Protein AF-A0A9E3DKT0-F1 (afdb_monomer_lite)

Secondary structure (DSSP, 8-state):
-----------------S--EETTEE-HHHHHHHHHS-HHHHHHHHHHHHHHHHHHHHHHHHHHHHTTSS-STTTT-TTHHHHHHHHHHHHHHHHHHTTS-SHHHHHHHHHHHHHHHHHHHHT-

pLDDT: mean 74.25, std 15.57, range [43.06, 95.44]

Radius of gyration: 20.97 Å; chains: 1; bounding box: 65×26×63 Å

Sequence (124 aa):
MQALPVGASSRASSIDFNTRVINGRPDFEFAAALQKVAPQVQARAKSTATDFEAMFLNSMFSEMTAGLQGEGPFGNTPGTGVWRSMLTEQYSKSFAQAGGVGIASEVYRSIIMKQAKTQAIATS

Foldseek 3Di:
DDDDDDDDDPDQDAQDLDFDQDVNRTPVVLVVLVVLDDVVQLVVLLVVLVVVLVVVVVVVVVVVVVCVPADDPVGPDPPSVVVVVVVVVVVVVVQSVVNHPNSSSVSSSVSSSVVSVVSVVVVD

Structure (mmCIF, N/CA/C/O backbone):
data_AF-A0A9E3DKT0-F1
#
_entry.id   AF-A0A9E3DKT0-F1
#
loop_
_atom_site.group_PDB
_atom_site.id
_atom_site.type_symbol
_atom_site.label_atom_id
_atom_site.label_alt_id
_atom_site.label_comp_id
_atom_site.label_asym_id
_atom_site.label_entity_id
_atom_site.label_seq_id
_atom_site.pdbx_PDB_ins_code
_atom_site.Cartn_x
_atom_site.Cartn_y
_atom_site.Cartn_z
_atom_site.occupancy
_atom_site.B_iso_or_equiv
_atom_site.auth_seq_id
_atom_site.auth_comp_id
_atom_site.auth_asym_id
_atom_site.auth_atom_id
_atom_site.pdbx_PDB_model_num
ATOM 1 N N . MET A 1 1 ? -43.975 -4.421 -25.699 1.00 48.78 1 MET A N 1
ATOM 2 C CA . MET A 1 1 ? -42.517 -4.391 -25.943 1.00 48.78 1 MET A CA 1
ATOM 3 C C . MET A 1 1 ? -41.898 -3.565 -24.831 1.00 48.78 1 MET A C 1
ATOM 5 O O . MET A 1 1 ? -42.155 -2.373 -24.772 1.00 48.78 1 MET A O 1
ATOM 9 N N . GLN A 1 2 ? -41.225 -4.208 -23.879 1.00 43.06 2 GLN A N 1
ATOM 10 C CA . GLN A 1 2 ? -40.670 -3.557 -22.690 1.00 43.06 2 GLN A CA 1
ATOM 11 C C . GLN A 1 2 ? -39.151 -3.486 -22.883 1.00 43.06 2 GLN A C 1
ATOM 13 O O . GLN A 1 2 ? -38.510 -4.521 -23.043 1.00 43.06 2 GLN A O 1
ATOM 18 N N . ALA A 1 3 ? -38.605 -2.274 -22.989 1.00 47.25 3 ALA A N 1
ATOM 19 C CA . ALA A 1 3 ? -37.175 -2.048 -23.177 1.00 47.25 3 ALA A CA 1
ATOM 20 C C . ALA A 1 3 ? -36.459 -2.081 -21.818 1.00 47.25 3 ALA A C 1
ATOM 22 O O . ALA A 1 3 ? 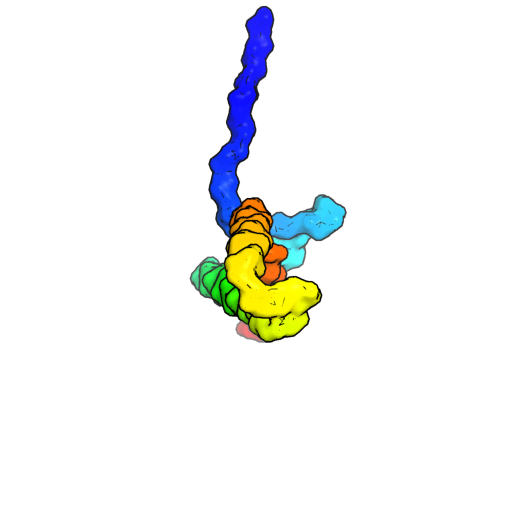-36.871 -1.402 -20.879 1.00 47.25 3 ALA A O 1
ATOM 23 N N . LEU A 1 4 ? -35.397 -2.883 -21.720 1.00 45.72 4 LEU A N 1
ATOM 24 C CA . LEU A 1 4 ? -34.482 -2.922 -20.578 1.00 45.72 4 LEU A CA 1
ATOM 25 C C . LEU A 1 4 ? -33.575 -1.676 -20.595 1.00 45.72 4 LEU A C 1
ATOM 27 O O . LEU A 1 4 ? -33.077 -1.323 -21.667 1.00 45.72 4 LEU A O 1
ATOM 31 N N . PRO A 1 5 ? -33.288 -1.032 -19.450 1.00 52.06 5 PRO A N 1
ATOM 32 C CA . PRO A 1 5 ? -32.250 -0.011 -19.385 1.00 52.06 5 PRO A CA 1
ATOM 33 C C . PRO A 1 5 ? -30.861 -0.666 -19.447 1.00 52.06 5 PRO A C 1
ATOM 35 O O . PRO A 1 5 ? -30.453 -1.400 -18.548 1.00 52.06 5 PRO A O 1
ATOM 38 N N . VAL A 1 6 ? -30.132 -0.389 -20.529 1.00 59.59 6 VAL A N 1
ATOM 39 C CA . VAL A 1 6 ? -28.705 -0.696 -20.683 1.00 59.59 6 VAL A CA 1
ATOM 40 C C . VAL A 1 6 ? -27.904 0.473 -20.117 1.00 59.59 6 VAL A C 1
ATOM 42 O O . VAL A 1 6 ? -28.098 1.609 -20.544 1.00 59.59 6 VAL A O 1
ATOM 45 N N . GLY A 1 7 ? -26.990 0.202 -19.185 1.00 46.22 7 GLY A N 1
ATOM 46 C CA . GLY A 1 7 ? -26.016 1.202 -18.741 1.00 46.22 7 GLY A CA 1
ATOM 47 C C . GLY A 1 7 ? -25.474 0.967 -17.338 1.00 46.22 7 GLY A C 1
ATOM 48 O O . GLY A 1 7 ? -25.613 1.823 -16.471 1.00 46.22 7 GLY A O 1
ATOM 49 N N . ALA A 1 8 ? -24.876 -0.201 -17.097 1.00 49.59 8 ALA A N 1
ATOM 50 C CA . ALA A 1 8 ? -24.118 -0.449 -15.881 1.00 49.59 8 ALA A CA 1
ATOM 51 C C . ALA A 1 8 ? -22.775 0.307 -15.910 1.00 49.59 8 ALA A C 1
ATOM 53 O O . ALA A 1 8 ? -21.991 0.158 -16.840 1.00 49.59 8 ALA A O 1
ATOM 54 N N . SER A 1 9 ? -22.534 1.054 -14.832 1.00 51.31 9 SER A N 1
ATOM 55 C CA . SER A 1 9 ? -21.244 1.298 -14.175 1.00 51.31 9 SER A CA 1
ATOM 56 C C . SER A 1 9 ? -20.050 1.768 -15.013 1.00 51.31 9 SER A C 1
ATOM 58 O O . SER A 1 9 ? -19.223 0.973 -15.446 1.00 51.31 9 SER A O 1
ATOM 60 N N . SER A 1 10 ? -19.818 3.080 -15.005 1.00 49.75 10 SER A N 1
ATOM 61 C CA . SER A 1 10 ? -18.463 3.641 -15.019 1.00 49.75 10 SER A CA 1
ATOM 62 C C . SER A 1 10 ? -18.123 4.156 -13.615 1.00 49.75 10 SER A C 1
ATOM 64 O O . SER A 1 10 ? -18.290 5.338 -13.313 1.00 49.75 10 SER A O 1
ATOM 66 N N . ARG A 1 11 ? -17.692 3.262 -12.715 1.00 51.44 11 ARG A N 1
ATOM 67 C CA . ARG A 1 11 ? -17.029 3.680 -11.471 1.00 51.44 11 ARG A CA 1
ATOM 68 C C . ARG A 1 11 ? -15.546 3.840 -11.781 1.00 51.44 11 ARG A C 1
ATOM 70 O O . ARG A 1 11 ? -14.882 2.853 -12.071 1.00 51.44 11 ARG A O 1
ATOM 77 N N . ALA A 1 12 ? -15.046 5.071 -11.732 1.00 44.69 12 ALA A N 1
ATOM 78 C CA . ALA A 1 12 ? -13.614 5.317 -11.638 1.00 44.69 12 ALA A CA 1
ATOM 79 C C . ALA A 1 12 ? -13.063 4.519 -10.439 1.00 44.69 12 ALA A C 1
ATOM 81 O O . ALA A 1 12 ? -13.584 4.623 -9.326 1.00 44.69 12 ALA A O 1
ATOM 82 N N . SER A 1 13 ? -12.083 3.660 -10.698 1.00 58.25 13 SER A N 1
ATOM 83 C CA . SER A 1 13 ? -11.531 2.661 -9.782 1.00 58.25 13 SER A CA 1
ATOM 84 C C . SER A 1 13 ? -10.626 3.310 -8.730 1.00 58.25 13 SER A C 1
ATOM 86 O O . SER A 1 13 ? -9.417 3.431 -8.895 1.00 58.25 13 SER A O 1
ATOM 88 N N . SER A 1 14 ? -11.235 3.741 -7.626 1.00 62.81 14 SER A N 1
ATOM 89 C CA . SER A 1 14 ? -10.550 4.016 -6.360 1.00 62.81 14 SER A CA 1
ATOM 90 C C . SER A 1 14 ? -10.083 2.702 -5.725 1.00 62.81 14 SER A C 1
ATOM 92 O O . SER A 1 14 ? -10.875 1.760 -5.708 1.00 62.81 14 SER A O 1
ATOM 94 N N . ILE A 1 15 ? -8.865 2.651 -5.165 1.00 65.31 15 ILE A N 1
ATOM 95 C CA . ILE A 1 15 ? -8.375 1.504 -4.375 1.00 65.31 15 ILE A CA 1
ATOM 96 C C . ILE A 1 15 ? -9.473 1.058 -3.401 1.00 65.31 15 ILE A C 1
ATOM 98 O O . ILE A 1 15 ? -9.907 1.836 -2.542 1.00 65.31 15 ILE A O 1
ATOM 102 N N . ASP A 1 16 ? -9.941 -0.182 -3.551 1.00 72.25 16 ASP A N 1
ATOM 103 C CA . ASP A 1 16 ? -10.992 -0.719 -2.696 1.00 72.25 16 ASP A CA 1
ATOM 104 C C . ASP A 1 16 ? -10.380 -1.272 -1.406 1.00 72.25 16 ASP A C 1
ATOM 106 O O . ASP A 1 16 ? -9.752 -2.330 -1.369 1.00 72.25 16 ASP A O 1
ATOM 110 N N . PHE A 1 17 ? -10.544 -0.504 -0.332 1.00 74.94 17 PHE A N 1
ATOM 111 C CA . PHE A 1 17 ? -10.124 -0.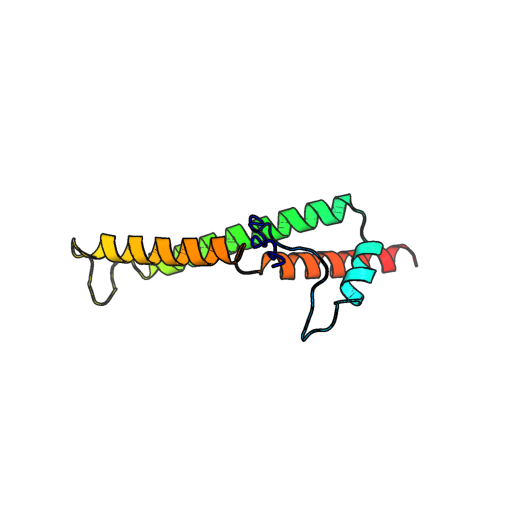891 1.011 1.00 74.94 17 PHE A CA 1
ATOM 112 C C . PHE A 1 17 ? -11.222 -1.625 1.798 1.00 74.94 17 PHE A C 1
ATOM 114 O O . PHE A 1 17 ? -10.997 -1.958 2.966 1.00 74.94 17 PHE A O 1
ATOM 121 N N . ASN A 1 18 ? -12.416 -1.822 1.230 1.00 68.50 18 ASN A N 1
ATOM 122 C CA . ASN A 1 18 ? -13.522 -2.470 1.930 1.00 68.50 18 ASN A CA 1
ATOM 123 C C . ASN A 1 18 ? -13.438 -4.000 1.893 1.00 68.50 18 ASN A C 1
ATOM 125 O O . ASN A 1 18 ? -12.637 -4.598 1.180 1.00 68.50 18 ASN A O 1
ATOM 129 N N . THR A 1 19 ? -14.257 -4.604 2.761 1.00 60.50 19 THR A N 1
ATOM 130 C CA . THR A 1 19 ? -14.405 -6.040 3.046 1.00 60.50 19 THR A CA 1
ATOM 131 C C . THR A 1 19 ? -13.940 -6.947 1.917 1.00 60.50 19 THR A C 1
ATOM 133 O O . THR A 1 19 ? -14.635 -7.137 0.918 1.00 60.50 19 THR A O 1
ATOM 136 N N . ARG A 1 20 ? -12.766 -7.546 2.121 1.00 68.19 20 ARG A N 1
ATOM 137 C CA . ARG A 1 20 ? -12.214 -8.505 1.178 1.00 68.19 20 ARG A CA 1
ATOM 138 C C . ARG A 1 20 ? -13.026 -9.786 1.172 1.00 68.19 20 ARG A C 1
ATOM 140 O O . ARG A 1 20 ? -13.501 -10.245 2.209 1.00 68.19 20 ARG A O 1
ATOM 147 N N . VAL A 1 21 ? -13.156 -10.354 -0.018 1.00 66.62 21 VAL A N 1
ATOM 148 C CA . VAL A 1 21 ? -13.766 -11.658 -0.240 1.00 66.62 21 VAL A CA 1
ATOM 149 C C . VAL A 1 21 ? -12.639 -12.624 -0.597 1.00 66.62 21 VAL A C 1
ATOM 151 O O . VAL A 1 21 ? -12.140 -12.610 -1.718 1.00 66.62 21 VAL A O 1
ATOM 154 N N . ILE A 1 22 ? -12.203 -13.441 0.362 1.00 64.69 22 ILE A N 1
ATOM 155 C CA . ILE A 1 22 ? -11.178 -14.471 0.143 1.00 64.69 22 ILE A CA 1
ATOM 156 C C . ILE A 1 22 ? -11.907 -15.758 -0.241 1.00 64.69 22 ILE A C 1
ATOM 158 O O . ILE A 1 22 ? -12.705 -16.270 0.541 1.00 64.69 22 ILE A O 1
ATOM 162 N N . ASN A 1 23 ? -11.668 -16.291 -1.443 1.00 69.62 23 ASN A N 1
ATOM 163 C CA . ASN A 1 23 ? -12.324 -17.516 -1.932 1.00 69.62 23 ASN A CA 1
ATOM 164 C C . ASN A 1 23 ? -13.866 -17.472 -1.834 1.00 69.62 23 ASN A C 1
ATOM 166 O O . ASN A 1 23 ? -14.502 -18.446 -1.435 1.00 69.62 23 ASN A O 1
ATOM 170 N N . GLY A 1 24 ? -14.477 -16.318 -2.123 1.00 70.44 24 GLY A N 1
ATOM 171 C CA . GLY A 1 24 ? -15.931 -16.133 -2.003 1.00 70.44 24 GLY A CA 1
ATOM 172 C C . GLY A 1 24 ? -16.438 -15.892 -0.572 1.00 70.44 24 GLY A C 1
ATOM 173 O O . GLY A 1 24 ? -17.631 -15.662 -0.389 1.00 70.44 24 GLY A O 1
ATOM 174 N N . ARG A 1 25 ? -15.563 -15.906 0.445 1.00 71.94 25 ARG A N 1
ATOM 175 C CA . ARG A 1 25 ? -15.922 -15.680 1.853 1.00 71.94 25 ARG A CA 1
ATOM 176 C C . ARG A 1 25 ? -15.543 -14.268 2.309 1.00 71.94 25 ARG A C 1
ATOM 178 O O . ARG A 1 25 ? -14.386 -13.884 2.137 1.00 71.94 25 ARG A O 1
ATOM 185 N N . PRO A 1 26 ? -16.471 -13.506 2.916 1.00 80.38 26 PRO A N 1
ATOM 186 C CA . PRO A 1 26 ? -16.146 -12.223 3.528 1.00 80.38 26 PRO A CA 1
ATOM 187 C C . PRO A 1 26 ? -15.104 -12.370 4.641 1.00 80.38 26 PRO A C 1
ATOM 189 O O . PRO A 1 26 ? -15.155 -13.304 5.443 1.00 80.38 26 PRO A O 1
ATOM 192 N N . ASP A 1 27 ? -14.178 -11.423 4.714 1.00 86.06 27 ASP A N 1
ATOM 193 C CA . ASP A 1 27 ? -13.148 -11.372 5.746 1.00 86.06 27 ASP A CA 1
ATOM 194 C C . ASP A 1 27 ? -13.694 -10.782 7.061 1.00 86.06 27 ASP A C 1
ATOM 196 O O . ASP A 1 27 ? -13.565 -9.588 7.355 1.00 86.06 27 ASP A O 1
ATOM 200 N N . PHE A 1 28 ? -14.355 -11.629 7.854 1.00 86.50 28 PHE A N 1
ATOM 201 C CA . PHE A 1 28 ? -14.988 -11.231 9.117 1.00 86.50 28 PHE A CA 1
ATOM 202 C C . PHE A 1 28 ? -13.985 -10.788 10.187 1.00 86.50 28 PHE A C 1
ATOM 204 O O . PHE A 1 28 ? -14.292 -9.908 10.992 1.00 86.50 28 PHE A O 1
ATOM 211 N N . GLU A 1 29 ? -12.777 -11.357 10.192 1.00 88.19 29 GLU A N 1
ATOM 212 C CA . GLU A 1 29 ? -11.729 -10.957 11.134 1.00 88.19 29 GLU A CA 1
ATOM 213 C C . GLU A 1 29 ? -11.276 -9.525 10.875 1.00 88.19 29 GLU A C 1
ATOM 215 O O . GLU A 1 29 ? -11.107 -8.738 11.809 1.00 88.19 29 GLU A O 1
ATOM 220 N N . PHE A 1 30 ? -11.115 -9.166 9.601 1.00 89.50 30 PHE A N 1
ATOM 221 C CA . PHE A 1 30 ? -10.804 -7.799 9.225 1.00 89.50 30 PHE A CA 1
ATOM 222 C C . PHE A 1 30 ? -11.922 -6.830 9.614 1.00 89.50 30 PHE A C 1
ATOM 224 O O . PHE A 1 30 ? -11.646 -5.777 10.191 1.00 89.50 30 PHE A O 1
ATOM 231 N N . ALA A 1 31 ? -13.181 -7.201 9.363 1.00 88.38 31 ALA A N 1
ATOM 232 C CA . ALA A 1 31 ? -14.334 -6.391 9.749 1.00 88.38 31 ALA A CA 1
ATOM 233 C C . ALA A 1 31 ? -14.379 -6.142 11.269 1.00 88.38 31 ALA A C 1
ATOM 235 O O . ALA A 1 31 ? -14.579 -5.008 11.707 1.00 88.38 31 ALA A O 1
ATOM 236 N N . ALA A 1 32 ? -14.114 -7.171 12.078 1.00 90.19 32 ALA A N 1
ATOM 237 C CA . ALA A 1 32 ? -14.027 -7.040 13.531 1.00 90.19 32 ALA A CA 1
ATOM 238 C C . ALA A 1 32 ? -12.834 -6.174 13.975 1.00 90.19 32 ALA A C 1
ATOM 240 O O . ALA A 1 32 ? -12.943 -5.399 14.926 1.00 90.19 32 ALA A O 1
ATOM 241 N N . ALA A 1 33 ? -11.692 -6.270 13.291 1.00 91.00 33 ALA A N 1
ATOM 242 C CA . ALA A 1 33 ? -10.525 -5.441 13.579 1.00 91.00 33 ALA A CA 1
ATOM 243 C C . ALA A 1 33 ? -10.777 -3.956 13.273 1.00 91.00 33 ALA A C 1
ATOM 245 O O . ALA A 1 33 ? -10.387 -3.103 14.069 1.00 91.00 33 ALA A O 1
ATOM 246 N N . LEU A 1 34 ? -11.480 -3.636 12.182 1.00 90.69 34 LEU A N 1
ATOM 247 C CA . LEU A 1 34 ? -11.854 -2.259 11.840 1.00 90.69 34 LEU A CA 1
ATOM 248 C C . LEU A 1 34 ? -12.716 -1.605 12.926 1.00 90.69 34 LEU A C 1
ATOM 250 O O . LEU A 1 34 ? -12.518 -0.432 13.225 1.00 90.69 34 LEU A O 1
ATOM 254 N N . GLN A 1 35 ? -13.613 -2.355 13.572 1.00 91.31 35 GLN A N 1
ATOM 255 C CA . GLN A 1 35 ? -14.411 -1.835 14.692 1.00 91.31 35 GLN A CA 1
ATOM 256 C C . GLN A 1 35 ? -13.555 -1.446 15.905 1.00 91.31 35 GLN A C 1
ATOM 258 O O . GLN A 1 35 ? -13.923 -0.549 16.658 1.00 91.31 35 GLN A O 1
ATOM 263 N N . LYS A 1 36 ? -12.402 -2.098 16.089 1.00 91.50 36 LYS A N 1
ATOM 264 C CA . LYS A 1 36 ? -11.469 -1.830 17.193 1.00 91.50 36 LYS A CA 1
ATOM 265 C C . LYS A 1 36 ? -10.473 -0.717 16.881 1.00 91.50 36 LYS A C 1
ATOM 267 O O . LYS A 1 36 ? -9.721 -0.323 17.761 1.00 91.50 36 LYS A O 1
ATOM 272 N N . VAL A 1 37 ? -10.395 -0.229 15.644 1.00 91.44 37 VAL A N 1
ATOM 273 C CA . VAL A 1 37 ? -9.421 0.794 15.238 1.00 91.44 37 VAL A CA 1
ATOM 274 C C . VAL A 1 37 ? -10.130 2.116 14.996 1.00 91.44 37 VAL A C 1
ATOM 276 O O . VAL A 1 37 ? -11.060 2.189 14.201 1.00 91.44 37 VAL A O 1
ATOM 279 N N . ALA A 1 38 ? -9.673 3.187 15.648 1.00 92.88 38 ALA A N 1
ATOM 280 C CA . ALA A 1 38 ? -10.292 4.500 15.500 1.00 92.88 38 ALA A CA 1
ATOM 281 C C . ALA A 1 38 ? -10.245 5.001 14.034 1.00 92.88 38 ALA A C 1
ATOM 283 O O . ALA A 1 38 ? -9.216 4.829 13.368 1.00 92.88 38 ALA A O 1
ATOM 284 N N . PRO A 1 39 ? -11.290 5.692 13.532 1.00 91.88 39 PRO A N 1
ATOM 285 C CA . PRO A 1 39 ? -11.388 6.112 12.126 1.00 91.88 39 PRO A CA 1
ATOM 286 C C . PRO A 1 39 ? -10.195 6.937 11.626 1.00 91.88 39 PRO A C 1
ATOM 288 O O . PRO A 1 39 ? -9.728 6.754 10.505 1.00 91.88 39 PRO A O 1
ATOM 291 N N . GLN A 1 40 ? -9.646 7.803 12.481 1.00 93.25 40 GLN A N 1
ATOM 292 C CA . GLN A 1 40 ? -8.450 8.596 12.177 1.00 93.25 40 GLN A CA 1
ATOM 293 C C . GLN A 1 40 ? -7.218 7.729 11.881 1.00 93.25 40 GLN A C 1
ATOM 295 O O . GLN A 1 40 ? -6.415 8.048 11.005 1.00 93.25 40 GLN A O 1
ATOM 300 N N . VAL A 1 41 ? -7.074 6.610 12.591 1.00 92.88 41 VAL A N 1
ATOM 301 C CA . VAL A 1 41 ? -5.952 5.690 12.412 1.00 92.88 41 VAL A CA 1
ATOM 302 C C . VAL A 1 41 ? -6.176 4.834 11.169 1.00 92.88 41 VAL A C 1
ATOM 304 O O . VAL A 1 41 ? -5.236 4.605 10.411 1.00 92.88 41 VAL A O 1
ATOM 307 N N . GLN A 1 42 ? -7.429 4.461 10.887 1.00 93.44 42 GLN A N 1
ATOM 308 C CA . GLN A 1 42 ? -7.792 3.823 9.622 1.00 93.44 42 GLN A CA 1
ATOM 309 C C . GLN A 1 42 ? -7.456 4.717 8.419 1.00 93.44 42 GLN A C 1
ATOM 311 O O . GLN A 1 42 ? -6.868 4.236 7.456 1.00 93.44 42 GLN A O 1
ATOM 316 N N . ALA A 1 43 ? -7.783 6.012 8.468 1.00 93.69 43 ALA A N 1
ATOM 317 C CA . ALA A 1 43 ? -7.472 6.953 7.390 1.00 93.69 43 ALA A CA 1
ATOM 318 C C . ALA A 1 43 ? -5.958 7.086 7.159 1.00 93.69 43 ALA A C 1
ATOM 320 O O . ALA A 1 43 ? -5.499 7.013 6.019 1.00 93.69 43 ALA A O 1
ATOM 321 N N . ARG A 1 44 ? -5.170 7.192 8.239 1.00 94.38 44 ARG A N 1
ATOM 322 C CA . ARG A 1 44 ? -3.700 7.187 8.152 1.00 94.38 44 ARG A CA 1
ATOM 323 C C . ARG A 1 44 ? -3.173 5.888 7.551 1.00 94.38 44 ARG A C 1
ATOM 325 O O . ARG A 1 44 ? -2.344 5.937 6.653 1.00 94.38 44 ARG A O 1
ATOM 332 N N . ALA A 1 45 ? -3.690 4.741 7.989 1.00 93.62 45 ALA A N 1
ATOM 333 C CA . ALA A 1 45 ? -3.292 3.440 7.465 1.00 93.62 45 ALA A CA 1
ATOM 334 C C . ALA A 1 45 ? -3.602 3.289 5.966 1.00 93.62 45 ALA A C 1
ATOM 336 O O . ALA A 1 45 ? -2.796 2.696 5.253 1.00 93.62 45 ALA A O 1
ATOM 337 N N . LYS A 1 46 ? -4.720 3.850 5.474 1.00 92.69 46 LYS A N 1
ATOM 338 C CA . LYS A 1 46 ? -5.019 3.900 4.032 1.00 92.69 46 LYS A CA 1
ATOM 339 C C . LYS A 1 46 ? -3.963 4.703 3.277 1.00 92.69 46 LYS A C 1
ATOM 341 O O . LYS A 1 46 ? -3.422 4.194 2.307 1.00 92.69 46 LYS A O 1
ATOM 346 N N . SER A 1 47 ? -3.631 5.907 3.755 1.00 91.50 47 SER A N 1
ATOM 347 C CA . SER A 1 47 ? -2.580 6.737 3.145 1.00 91.50 47 SER A CA 1
ATOM 348 C C . SER A 1 47 ? -1.248 5.996 3.099 1.00 91.50 47 SER A C 1
ATOM 350 O O . SER A 1 47 ? -0.691 5.816 2.027 1.00 91.50 47 SER A O 1
ATOM 352 N N . THR A 1 48 ? -0.789 5.470 4.239 1.00 94.38 48 THR A N 1
ATOM 353 C CA . THR A 1 48 ? 0.483 4.742 4.328 1.00 94.38 48 THR A CA 1
ATOM 354 C C . THR A 1 48 ? 0.536 3.543 3.385 1.00 94.38 48 THR A C 1
ATOM 356 O O . THR A 1 48 ? 1.579 3.263 2.801 1.00 94.38 48 THR A O 1
ATOM 359 N N . ALA A 1 49 ? -0.575 2.824 3.225 1.00 92.38 49 ALA A N 1
ATOM 360 C CA . ALA A 1 49 ? -0.626 1.682 2.328 1.00 92.38 49 ALA A CA 1
ATOM 361 C C . ALA A 1 49 ? -0.601 2.090 0.845 1.00 92.38 49 ALA A C 1
ATOM 363 O O . ALA A 1 49 ? 0.066 1.430 0.049 1.00 92.38 49 ALA A O 1
ATOM 364 N N . THR A 1 50 ? -1.276 3.184 0.482 1.00 89.81 50 THR A N 1
ATOM 365 C CA . THR A 1 50 ? -1.187 3.781 -0.859 1.00 89.81 50 THR A CA 1
ATOM 366 C C . THR A 1 50 ? 0.232 4.265 -1.158 1.00 89.81 50 THR A C 1
ATOM 368 O O . THR A 1 50 ? 0.771 3.955 -2.217 1.00 89.81 50 THR A O 1
ATOM 371 N N . ASP A 1 51 ? 0.865 4.966 -0.215 1.00 90.38 51 ASP A N 1
ATOM 372 C CA . ASP A 1 51 ? 2.232 5.479 -0.365 1.00 90.38 51 ASP A CA 1
ATOM 373 C C . ASP A 1 51 ? 3.237 4.332 -0.543 1.00 90.38 51 ASP A C 1
ATOM 375 O O . ASP A 1 51 ? 4.131 4.400 -1.388 1.00 90.38 51 ASP A O 1
ATOM 379 N N . PHE A 1 52 ? 3.052 3.234 0.197 1.00 93.31 52 PHE A N 1
ATOM 380 C CA . PHE A 1 52 ? 3.850 2.022 0.029 1.00 93.31 52 PHE A CA 1
ATOM 381 C C . PHE A 1 52 ? 3.723 1.441 -1.383 1.00 93.31 52 PHE A C 1
ATOM 383 O O . PHE A 1 52 ? 4.733 1.106 -2.001 1.00 93.31 52 PHE A O 1
ATOM 390 N N . GLU A 1 53 ? 2.499 1.323 -1.908 1.00 88.31 53 GLU A N 1
ATOM 391 C CA . GLU A 1 53 ? 2.288 0.815 -3.267 1.00 88.31 53 GLU A CA 1
ATOM 392 C C . GLU A 1 53 ? 2.905 1.746 -4.319 1.00 88.31 53 GLU A C 1
ATOM 394 O O . GLU A 1 53 ? 3.516 1.264 -5.271 1.00 88.31 53 GLU A O 1
ATOM 399 N N . ALA A 1 54 ? 2.839 3.065 -4.123 1.00 87.88 54 ALA A N 1
ATOM 400 C CA . ALA A 1 54 ? 3.492 4.028 -5.005 1.00 87.88 54 ALA A CA 1
ATOM 401 C C . ALA A 1 54 ? 5.023 3.866 -5.015 1.00 87.88 54 ALA A C 1
ATOM 403 O O . ALA A 1 54 ? 5.631 3.840 -6.088 1.00 87.88 54 ALA A O 1
ATOM 404 N N . MET A 1 55 ? 5.650 3.705 -3.844 1.00 87.38 55 MET A N 1
ATOM 405 C CA . MET A 1 55 ? 7.089 3.432 -3.743 1.00 87.38 55 MET A CA 1
ATOM 406 C C . MET A 1 55 ? 7.458 2.102 -4.400 1.00 87.38 55 MET A C 1
ATOM 408 O O . MET A 1 55 ? 8.420 2.041 -5.163 1.00 87.38 55 MET A O 1
ATOM 412 N N . PHE A 1 56 ? 6.672 1.053 -4.152 1.00 88.56 56 PHE A N 1
ATOM 413 C CA . PHE A 1 56 ? 6.865 -0.251 -4.779 1.00 88.56 56 PHE A CA 1
ATOM 414 C C . PHE A 1 56 ? 6.811 -0.150 -6.304 1.00 88.56 56 PHE A C 1
ATOM 416 O O . PHE A 1 56 ? 7.716 -0.6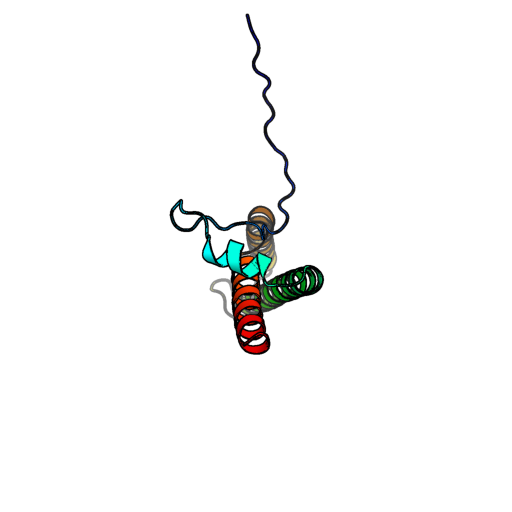37 -6.978 1.00 88.56 56 PHE A O 1
ATOM 423 N N . LEU A 1 57 ? 5.787 0.511 -6.850 1.00 84.44 57 LEU A N 1
ATOM 424 C CA . LEU A 1 57 ? 5.646 0.722 -8.288 1.00 84.44 57 LEU A CA 1
ATOM 425 C C . LEU A 1 57 ? 6.833 1.497 -8.852 1.00 84.44 57 LEU A C 1
ATOM 427 O O . LEU A 1 57 ? 7.368 1.111 -9.888 1.00 84.44 57 LEU A O 1
ATOM 431 N N . ASN A 1 58 ? 7.279 2.550 -8.165 1.00 82.00 58 ASN A N 1
ATOM 432 C CA . ASN A 1 58 ? 8.456 3.305 -8.575 1.00 82.00 58 ASN A CA 1
ATOM 433 C C . ASN A 1 58 ? 9.706 2.413 -8.656 1.00 82.00 58 ASN A C 1
ATOM 435 O O . ASN A 1 58 ? 10.392 2.436 -9.676 1.00 82.00 58 ASN A O 1
ATOM 439 N N . SER A 1 59 ? 9.957 1.578 -7.644 1.00 82.62 59 SER A N 1
ATOM 440 C CA . SER A 1 59 ? 11.061 0.612 -7.666 1.00 82.62 59 SER A CA 1
ATOM 441 C C . SER A 1 59 ? 10.906 -0.413 -8.791 1.00 82.62 59 SER A C 1
ATOM 443 O O . SER A 1 59 ? 11.863 -0.671 -9.510 1.00 82.62 59 SER A O 1
ATOM 445 N N . MET A 1 60 ? 9.701 -0.940 -9.011 1.00 82.88 60 MET A N 1
ATOM 446 C CA . MET A 1 60 ? 9.410 -1.887 -10.094 1.00 82.88 60 MET A CA 1
ATOM 447 C C . MET A 1 60 ? 9.700 -1.282 -11.475 1.00 82.88 60 MET A C 1
ATOM 449 O O . MET A 1 60 ? 10.379 -1.895 -12.298 1.00 82.88 60 MET A O 1
ATOM 453 N N . PHE A 1 61 ? 9.237 -0.054 -11.723 1.00 76.75 61 PHE A N 1
ATOM 454 C CA . PHE A 1 61 ? 9.525 0.663 -12.965 1.00 76.75 61 PHE A CA 1
ATOM 455 C C . PHE A 1 61 ? 11.011 0.995 -13.102 1.00 76.75 61 PHE A C 1
ATOM 457 O O . PHE A 1 61 ? 11.552 0.904 -14.204 1.00 76.75 61 PHE A O 1
ATOM 464 N N . SER A 1 62 ? 11.684 1.348 -12.006 1.00 75.38 62 SER A N 1
ATOM 465 C CA . SER A 1 62 ? 13.130 1.568 -11.999 1.00 75.38 62 SER A CA 1
ATOM 466 C C . SER A 1 62 ? 13.881 0.302 -12.412 1.00 75.38 62 SER A C 1
ATOM 468 O O . SER A 1 62 ? 14.695 0.368 -13.323 1.00 75.38 62 SER A O 1
ATOM 470 N N . GLU A 1 63 ? 13.569 -0.861 -11.839 1.00 75.06 63 GLU A N 1
ATOM 471 C CA . GLU A 1 63 ? 14.196 -2.142 -12.207 1.00 75.06 63 GLU A CA 1
ATOM 472 C C . GLU A 1 63 ? 13.887 -2.541 -13.659 1.00 75.06 63 GLU A C 1
ATOM 474 O O . GLU A 1 63 ? 14.777 -2.921 -14.424 1.00 75.06 63 GLU A O 1
ATOM 479 N N . MET A 1 64 ? 12.633 -2.367 -14.089 1.00 71.56 64 MET A N 1
ATOM 480 C CA . MET A 1 64 ? 12.220 -2.641 -15.468 1.00 71.56 64 MET A CA 1
ATOM 481 C C . MET A 1 64 ? 12.949 -1.737 -16.472 1.00 71.56 64 MET A C 1
ATOM 483 O O . MET A 1 64 ? 13.308 -2.186 -17.556 1.00 71.56 64 MET A O 1
ATOM 487 N N . THR A 1 65 ? 13.193 -0.469 -16.126 1.00 67.56 65 THR A N 1
ATOM 488 C CA . THR A 1 65 ? 13.922 0.487 -16.979 1.00 67.56 65 THR A CA 1
ATOM 489 C C . THR A 1 65 ? 15.447 0.391 -16.840 1.00 67.56 65 THR A C 1
ATOM 491 O O . THR A 1 65 ? 16.165 0.755 -17.774 1.00 67.56 65 THR A O 1
ATOM 494 N N . ALA A 1 66 ? 15.957 -0.145 -15.732 1.00 65.12 66 ALA A N 1
ATOM 495 C CA . ALA A 1 66 ? 17.372 -0.438 -15.523 1.00 65.12 66 ALA A CA 1
ATOM 496 C C . ALA A 1 66 ? 17.832 -1.614 -16.394 1.00 65.12 66 ALA A C 1
ATOM 498 O O . ALA A 1 66 ? 18.822 -1.473 -17.106 1.00 65.12 66 ALA A O 1
ATOM 499 N N . GLY A 1 67 ? 17.066 -2.712 -16.467 1.00 58.78 67 GLY A N 1
ATOM 500 C CA . GLY A 1 67 ? 17.347 -3.829 -17.395 1.00 58.78 67 GLY A CA 1
ATOM 501 C C . GLY A 1 67 ? 17.236 -3.452 -18.880 1.00 58.78 67 GLY A C 1
ATOM 502 O O . GLY A 1 67 ? 17.664 -4.171 -19.778 1.00 58.78 67 GLY A O 1
ATOM 503 N N . LEU A 1 68 ? 16.666 -2.282 -19.142 1.00 56.69 68 LEU A N 1
ATOM 504 C CA . LEU A 1 68 ? 16.541 -1.672 -20.449 1.00 56.69 68 LEU A CA 1
ATOM 505 C C . LEU A 1 68 ? 17.772 -0.791 -20.783 1.00 56.69 68 LEU A C 1
ATOM 507 O O . LEU A 1 68 ? 18.033 -0.543 -21.963 1.00 56.69 68 LEU A O 1
ATOM 511 N N . GLN A 1 69 ? 18.568 -0.326 -19.819 1.00 52.19 69 GLN A N 1
ATOM 512 C CA . GLN A 1 69 ? 19.792 0.435 -20.099 1.00 52.19 69 GLN A CA 1
ATOM 513 C C . GLN A 1 69 ? 20.925 -0.508 -20.540 1.00 52.19 69 GLN A C 1
ATOM 515 O O . GLN A 1 69 ? 21.447 -1.288 -19.757 1.00 52.19 69 GLN A O 1
ATOM 520 N N . GLY A 1 70 ? 21.315 -0.426 -21.815 1.00 53.19 70 GLY A N 1
ATOM 521 C CA . GLY A 1 70 ? 22.561 -1.014 -22.323 1.00 53.19 70 GLY A CA 1
ATOM 522 C C . GLY A 1 70 ? 22.473 -2.416 -22.938 1.00 53.19 70 GLY A C 1
ATOM 523 O O . GLY A 1 70 ? 23.054 -2.606 -24.001 1.00 53.19 70 GLY A O 1
ATOM 524 N N . GLU A 1 71 ? 21.729 -3.371 -22.367 1.00 51.62 71 GLU A N 1
ATOM 525 C CA . GLU A 1 71 ? 21.848 -4.797 -22.756 1.00 51.62 71 GLU A CA 1
ATOM 526 C C . GLU A 1 71 ? 20.508 -5.544 -22.926 1.00 51.62 71 GLU A C 1
ATOM 528 O O . GLU A 1 71 ? 20.262 -6.594 -22.341 1.00 51.62 71 GLU A O 1
ATOM 533 N N . GLY A 1 72 ? 19.616 -5.028 -23.776 1.00 56.62 72 GLY A N 1
ATOM 534 C CA . GLY A 1 72 ? 18.532 -5.840 -24.353 1.00 56.62 72 GLY A CA 1
ATOM 535 C C . GLY A 1 72 ? 18.963 -6.456 -25.694 1.00 56.62 72 GLY A C 1
ATOM 536 O O . GLY A 1 72 ? 19.836 -5.882 -26.345 1.00 56.62 72 GLY A O 1
ATOM 537 N N . PRO A 1 73 ? 18.320 -7.530 -26.200 1.00 52.97 73 PRO A N 1
ATOM 538 C CA . PRO A 1 73 ? 18.674 -8.180 -27.478 1.00 52.97 73 PRO A CA 1
ATOM 539 C C . PRO A 1 73 ? 18.624 -7.258 -28.717 1.00 52.97 73 PRO A C 1
ATOM 541 O O . PRO A 1 73 ? 19.033 -7.655 -29.802 1.00 52.97 73 PRO A O 1
ATOM 544 N N . PHE A 1 74 ? 18.147 -6.019 -28.558 1.00 53.28 74 PHE A N 1
ATOM 545 C CA . PHE A 1 74 ? 18.050 -4.991 -29.597 1.00 53.28 74 PHE A CA 1
ATOM 546 C C . PHE A 1 74 ? 19.018 -3.800 -29.401 1.00 53.28 74 PHE A C 1
ATOM 548 O O . PHE A 1 74 ? 19.009 -2.859 -30.200 1.00 53.28 74 PHE A O 1
ATOM 555 N N . GLY A 1 75 ? 19.864 -3.830 -28.363 1.00 56.12 75 GLY A N 1
ATOM 556 C CA . GLY A 1 75 ? 20.878 -2.809 -28.075 1.00 56.12 75 GLY A CA 1
ATOM 557 C C . GLY A 1 75 ? 20.316 -1.399 -27.842 1.00 56.12 75 GLY A C 1
ATOM 558 O O . GLY A 1 75 ? 19.141 -1.222 -27.521 1.00 56.12 75 GLY A O 1
ATOM 559 N N . ASN A 1 76 ? 21.168 -0.384 -28.027 1.00 58.06 76 ASN A N 1
ATOM 560 C CA . ASN A 1 76 ? 20.833 1.042 -27.910 1.00 58.06 76 ASN A CA 1
ATOM 561 C C . ASN A 1 76 ? 20.554 1.681 -29.288 1.00 58.06 76 ASN A C 1
ATOM 563 O O . ASN A 1 76 ? 21.069 2.750 -29.616 1.00 58.06 76 ASN A O 1
ATOM 567 N N . THR A 1 77 ? 19.815 0.982 -30.157 1.00 56.38 77 THR A N 1
ATOM 568 C CA . THR A 1 77 ? 19.542 1.455 -31.525 1.00 56.38 77 THR A CA 1
ATOM 569 C C . THR A 1 77 ? 18.371 2.455 -31.562 1.00 56.38 77 THR A C 1
ATOM 571 O O . THR A 1 77 ? 17.434 2.313 -30.774 1.00 56.38 77 THR A O 1
ATOM 574 N N . PRO A 1 78 ? 18.350 3.440 -32.487 1.00 56.78 78 PRO A N 1
ATOM 575 C CA . PRO A 1 78 ? 17.354 4.527 -32.525 1.00 56.78 78 PRO A CA 1
ATOM 576 C C . PRO A 1 78 ? 15.875 4.100 -32.617 1.00 56.78 78 PRO A C 1
ATOM 578 O O . PRO A 1 78 ? 14.988 4.897 -32.330 1.00 56.78 78 PRO A O 1
ATOM 581 N N . GLY A 1 79 ? 15.586 2.845 -32.982 1.00 54.91 79 GLY A N 1
ATOM 582 C CA . GLY A 1 79 ? 14.229 2.284 -33.005 1.00 54.91 79 GLY A CA 1
ATOM 583 C C . GLY A 1 79 ? 13.746 1.729 -31.661 1.00 54.91 79 GLY A C 1
ATOM 584 O O . GLY A 1 79 ? 12.581 1.350 -31.535 1.00 54.91 79 GLY A O 1
ATOM 585 N N . THR A 1 80 ? 14.615 1.669 -30.645 1.00 57.38 80 THR A N 1
ATOM 586 C CA . THR A 1 80 ? 14.287 0.983 -29.392 1.00 57.38 80 THR A CA 1
ATOM 587 C C . THR A 1 80 ? 13.451 1.797 -28.404 1.00 57.38 80 THR A C 1
ATOM 589 O O . THR A 1 80 ? 12.754 1.229 -27.566 1.00 57.38 80 THR A O 1
ATOM 592 N N . GLY A 1 81 ? 13.443 3.125 -28.529 1.00 62.22 81 GLY A N 1
ATOM 593 C CA . GLY A 1 81 ? 12.640 4.000 -27.670 1.00 62.22 81 GLY A CA 1
ATOM 594 C C . GLY A 1 81 ? 11.130 3.788 -27.829 1.00 62.22 81 GLY A C 1
ATOM 595 O O . GLY A 1 81 ? 10.410 3.750 -26.837 1.00 62.22 81 GLY A O 1
ATOM 596 N N . VAL A 1 82 ? 10.652 3.566 -29.061 1.00 64.69 82 VAL A N 1
ATOM 597 C CA . VAL A 1 82 ? 9.211 3.472 -29.367 1.00 64.69 82 VAL A CA 1
ATOM 598 C C . VAL A 1 82 ? 8.569 2.237 -28.733 1.00 64.69 82 VAL A C 1
ATOM 600 O O . VAL A 1 82 ? 7.524 2.352 -28.095 1.00 64.69 82 VAL A O 1
ATOM 603 N N . TRP A 1 83 ? 9.197 1.060 -28.843 1.00 61.75 83 TRP A N 1
ATOM 604 C CA . TRP A 1 83 ? 8.646 -0.152 -28.224 1.00 61.75 83 TRP A CA 1
ATOM 605 C C . TRP A 1 83 ? 8.673 -0.079 -26.692 1.00 61.75 83 TRP A C 1
ATOM 607 O O . TRP A 1 83 ? 7.758 -0.578 -26.040 1.00 61.75 83 TRP A O 1
ATOM 617 N N . ARG A 1 84 ? 9.668 0.603 -26.108 1.00 68.75 84 ARG A N 1
ATOM 618 C CA . ARG A 1 84 ? 9.757 0.836 -24.656 1.00 68.75 84 ARG A CA 1
ATOM 619 C C . ARG A 1 84 ? 8.657 1.756 -24.160 1.00 68.75 84 ARG A C 1
ATOM 621 O O . ARG A 1 84 ? 8.047 1.464 -23.133 1.00 68.75 84 ARG A O 1
ATOM 628 N N . SER A 1 85 ? 8.372 2.828 -24.894 1.00 70.50 85 SER A N 1
ATOM 629 C CA . SER A 1 85 ? 7.250 3.717 -24.596 1.00 70.50 85 SER A CA 1
ATOM 630 C C . SER A 1 85 ? 5.915 2.979 -24.695 1.00 70.50 85 SER A C 1
ATOM 632 O O . SER A 1 85 ? 5.111 3.088 -23.775 1.00 70.50 85 SER A O 1
ATOM 634 N N . MET A 1 86 ? 5.706 2.161 -25.735 1.00 75.06 86 MET A N 1
ATOM 635 C CA . MET A 1 86 ? 4.471 1.380 -25.889 1.00 75.06 86 MET A CA 1
ATOM 636 C C . MET A 1 86 ? 4.283 0.345 -24.771 1.00 75.06 86 MET A C 1
ATOM 638 O O . MET A 1 86 ? 3.187 0.241 -24.225 1.00 75.06 86 MET A O 1
ATOM 642 N N . LEU A 1 87 ? 5.334 -0.387 -24.381 1.00 73.94 87 LEU A N 1
ATOM 643 C CA . LEU A 1 87 ? 5.271 -1.310 -23.239 1.00 73.94 87 LEU A CA 1
ATOM 644 C C . LEU A 1 87 ? 4.983 -0.567 -21.936 1.00 73.94 87 LEU A C 1
ATOM 646 O O . LEU A 1 87 ? 4.099 -0.969 -21.186 1.00 73.94 87 LEU A O 1
ATOM 650 N N . THR A 1 88 ? 5.689 0.535 -21.683 1.00 74.69 88 THR A N 1
ATOM 651 C CA . THR A 1 88 ? 5.478 1.361 -20.486 1.00 74.69 88 THR A CA 1
ATOM 652 C C . THR A 1 88 ? 4.041 1.878 -20.423 1.00 74.69 88 THR A C 1
ATOM 654 O O . THR A 1 88 ? 3.426 1.842 -19.358 1.00 74.69 88 THR A O 1
ATOM 657 N N . GLU A 1 89 ? 3.472 2.302 -21.554 1.00 77.12 89 GLU A N 1
ATOM 658 C CA . GLU A 1 89 ? 2.083 2.755 -21.640 1.00 77.12 89 GLU A CA 1
ATOM 659 C C . GLU A 1 89 ? 1.089 1.616 -21.373 1.00 77.12 89 GLU A C 1
ATOM 661 O O . GLU A 1 89 ? 0.144 1.804 -20.606 1.00 77.12 89 GLU A O 1
ATOM 666 N N . GLN A 1 90 ? 1.305 0.429 -21.950 1.00 76.81 90 GLN A N 1
ATOM 667 C CA . GLN A 1 90 ? 0.448 -0.740 -21.711 1.00 76.81 90 GLN A CA 1
ATOM 668 C C . GLN A 1 90 ? 0.506 -1.201 -20.251 1.00 76.81 90 GLN A C 1
ATOM 670 O O . GLN A 1 90 ? -0.541 -1.423 -19.643 1.00 76.81 90 GLN A O 1
ATOM 675 N N . TYR A 1 91 ? 1.699 -1.261 -19.653 1.00 69.62 91 TYR A N 1
ATOM 676 C CA . TYR A 1 91 ? 1.856 -1.549 -18.228 1.00 69.62 91 TYR A CA 1
ATOM 677 C C . TYR A 1 91 ? 1.148 -0.498 -17.370 1.00 69.62 91 TYR A C 1
ATOM 679 O O . TYR A 1 91 ? 0.330 -0.852 -16.525 1.00 69.62 91 TYR A O 1
ATOM 687 N N . SER A 1 92 ? 1.369 0.792 -17.638 1.00 71.88 92 SER A N 1
ATOM 688 C CA . SER A 1 92 ? 0.720 1.892 -16.909 1.00 71.88 92 SER A CA 1
ATOM 689 C C . SER A 1 92 ? -0.808 1.828 -16.998 1.00 71.88 92 SER A C 1
ATOM 691 O O . SER A 1 92 ? -1.490 1.986 -15.985 1.00 71.88 92 SER A O 1
ATOM 693 N N . LYS A 1 93 ? -1.362 1.540 -18.185 1.00 71.38 93 LYS A N 1
ATOM 694 C CA . LYS A 1 93 ? -2.807 1.333 -18.379 1.00 71.38 93 LYS A CA 1
ATOM 695 C C . LYS A 1 93 ? -3.315 0.124 -17.606 1.00 71.38 93 LYS A C 1
ATOM 697 O O . LYS A 1 93 ? -4.345 0.243 -16.950 1.00 71.38 93 LYS A O 1
ATOM 702 N N . SER A 1 94 ? -2.601 -0.999 -17.647 1.00 68.94 94 SER A N 1
ATOM 703 C CA . SER A 1 94 ? -2.967 -2.204 -16.898 1.00 68.94 94 SER A CA 1
ATOM 704 C C . SER A 1 94 ? -3.013 -1.935 -15.391 1.00 68.94 94 SER A C 1
ATOM 706 O O . SER A 1 94 ? -3.952 -2.368 -14.728 1.00 68.94 94 SER A O 1
ATOM 708 N N . PHE A 1 95 ? -2.050 -1.182 -14.850 1.00 68.00 95 PHE A N 1
ATOM 709 C CA . PHE A 1 95 ? -2.034 -0.811 -13.432 1.00 68.00 95 PHE A CA 1
ATOM 710 C C . PHE A 1 95 ? -3.164 0.157 -13.068 1.00 68.00 95 PHE A C 1
ATOM 712 O O . PHE A 1 95 ? -3.848 -0.044 -12.067 1.00 68.00 95 PHE A O 1
ATOM 719 N N . ALA A 1 96 ? -3.410 1.182 -13.887 1.00 68.81 96 ALA A N 1
ATOM 720 C CA . ALA A 1 96 ? -4.492 2.135 -13.646 1.00 68.81 96 ALA A CA 1
ATOM 721 C C . ALA A 1 96 ? -5.883 1.477 -13.732 1.00 68.81 96 ALA A C 1
ATOM 723 O O . ALA A 1 96 ? -6.747 1.742 -12.897 1.00 68.81 96 ALA A O 1
ATOM 724 N N . GLN A 1 97 ? -6.100 0.586 -14.705 1.00 62.62 97 GLN A N 1
ATOM 725 C CA . GLN A 1 97 ? -7.360 -0.150 -14.859 1.00 62.62 97 GLN A CA 1
ATOM 726 C C . GLN A 1 97 ? -7.616 -1.114 -13.698 1.00 62.62 97 GLN A C 1
ATOM 728 O O . GLN A 1 97 ? -8.758 -1.244 -13.262 1.00 62.62 97 GLN A O 1
ATOM 733 N N . ALA A 1 98 ? -6.564 -1.737 -13.164 1.00 63.38 98 ALA A N 1
ATOM 734 C CA . ALA A 1 98 ? -6.654 -2.582 -11.977 1.00 63.38 98 ALA A CA 1
ATOM 735 C C . ALA A 1 98 ? -6.833 -1.784 -10.665 1.00 63.38 98 ALA A C 1
ATOM 737 O O . ALA A 1 98 ? -7.103 -2.381 -9.625 1.00 63.38 98 ALA A O 1
ATOM 738 N N . GLY A 1 99 ? -6.734 -0.446 -10.701 1.00 63.91 99 GLY A N 1
ATOM 739 C CA . GLY A 1 99 ? -6.797 0.403 -9.507 1.00 63.91 99 GLY A CA 1
ATOM 740 C C . GLY A 1 99 ? -5.539 0.311 -8.638 1.00 63.91 99 GLY A C 1
ATOM 741 O O . GLY A 1 99 ? -5.631 0.503 -7.429 1.00 63.91 99 GLY A O 1
ATOM 742 N N . GLY A 1 100 ? -4.391 -0.011 -9.242 1.00 73.62 100 GLY A N 1
ATOM 743 C CA . GLY A 1 100 ? -3.149 -0.390 -8.564 1.00 73.62 100 GLY A CA 1
ATOM 744 C C . GLY A 1 100 ? -2.809 -1.868 -8.780 1.00 73.62 100 GLY A C 1
ATOM 745 O O . GLY A 1 100 ? -3.391 -2.539 -9.630 1.00 73.62 100 GLY A O 1
ATOM 746 N N . VAL A 1 101 ? -1.849 -2.391 -8.014 1.00 79.12 101 VAL A N 1
ATOM 747 C CA . VAL A 1 101 ? -1.490 -3.830 -8.032 1.00 79.12 101 VAL A CA 1
ATOM 748 C C . VAL A 1 101 ? -2.258 -4.603 -6.948 1.00 79.12 101 VAL A C 1
ATOM 750 O O . VAL A 1 101 ? -2.258 -5.831 -6.929 1.00 79.12 101 VAL A O 1
ATOM 753 N N . GLY A 1 102 ? -2.922 -3.886 -6.035 1.00 81.31 102 GLY A N 1
ATOM 754 C CA . GLY A 1 102 ? -3.687 -4.448 -4.920 1.00 81.31 102 GLY A CA 1
ATOM 755 C C . GLY A 1 102 ? -2.866 -4.635 -3.641 1.00 81.31 102 GLY A C 1
ATOM 756 O O . GLY A 1 102 ? -3.412 -5.050 -2.616 1.00 81.31 102 GLY A O 1
ATOM 757 N N . ILE A 1 103 ? -1.584 -4.268 -3.653 1.00 87.81 103 ILE A N 1
ATOM 758 C CA . ILE A 1 103 ? -0.671 -4.368 -2.509 1.00 87.81 103 ILE A CA 1
ATOM 759 C C . ILE A 1 103 ? -1.097 -3.400 -1.406 1.00 87.81 103 ILE A C 1
ATOM 761 O O . ILE A 1 103 ? -1.064 -3.760 -0.227 1.00 87.81 103 ILE A O 1
ATOM 765 N N . ALA A 1 104 ? -1.579 -2.208 -1.772 1.00 90.19 104 ALA A N 1
ATOM 766 C CA . ALA A 1 104 ? -2.106 -1.245 -0.806 1.00 90.19 104 ALA A CA 1
ATOM 767 C C . ALA A 1 104 ? -3.215 -1.866 0.068 1.00 90.19 104 ALA A C 1
ATOM 769 O O . ALA A 1 104 ? -3.251 -1.667 1.281 1.00 90.19 104 ALA A O 1
ATOM 770 N N . SER A 1 105 ? -4.091 -2.696 -0.505 1.00 88.50 105 SER A N 1
ATOM 771 C CA . SER A 1 105 ? -5.148 -3.356 0.270 1.00 88.50 105 SER A CA 1
ATOM 772 C C . SER A 1 105 ? -4.584 -4.356 1.300 1.00 88.50 105 SER A C 1
ATOM 774 O O . SER A 1 105 ? -5.058 -4.416 2.437 1.00 88.50 105 SER A O 1
ATOM 776 N N . GLU A 1 106 ? -3.539 -5.114 0.938 1.00 89.69 106 GLU A N 1
ATOM 777 C CA . GLU A 1 106 ? -2.861 -6.090 1.809 1.00 89.69 106 GLU A CA 1
ATOM 778 C C . GLU A 1 106 ? -2.114 -5.410 2.955 1.00 89.69 106 GLU A C 1
ATOM 780 O O . GLU A 1 106 ? -2.267 -5.772 4.128 1.00 89.69 106 GLU A O 1
ATOM 785 N N . VAL A 1 107 ? -1.359 -4.364 2.628 1.00 93.00 107 VAL A N 1
ATOM 786 C CA . VAL A 1 107 ? -0.632 -3.570 3.616 1.00 93.00 107 VAL A CA 1
ATOM 787 C C . VAL A 1 107 ? -1.612 -2.915 4.581 1.00 93.00 107 VAL A C 1
ATOM 789 O O . VAL A 1 107 ? -1.441 -3.051 5.795 1.00 93.00 107 VAL A O 1
ATOM 792 N N . TYR A 1 108 ? -2.685 -2.302 4.075 1.00 94.12 108 TYR A N 1
ATOM 793 C CA . TYR A 1 108 ? -3.740 -1.721 4.902 1.00 94.12 108 TYR A CA 1
ATOM 794 C C . TYR A 1 108 ? -4.325 -2.7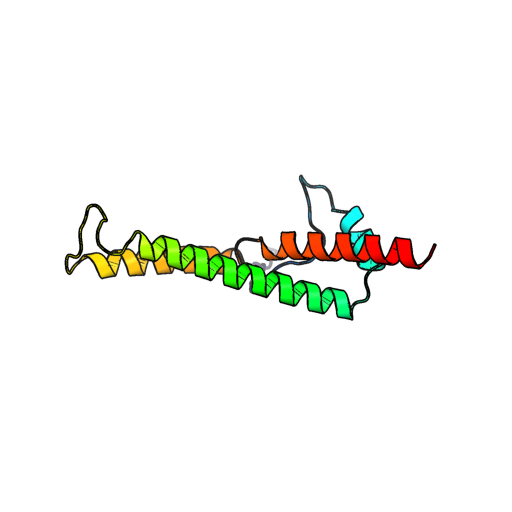45 5.878 1.00 94.12 108 TYR A C 1
ATOM 796 O O . TYR A 1 108 ? -4.359 -2.497 7.088 1.00 94.12 108 TYR A O 1
ATOM 804 N N . ARG A 1 109 ? -4.704 -3.932 5.385 1.00 92.94 109 ARG A N 1
ATOM 805 C CA . ARG A 1 109 ? -5.211 -5.016 6.233 1.00 92.94 109 ARG A CA 1
ATOM 806 C C . ARG A 1 109 ? -4.224 -5.372 7.343 1.00 92.94 109 ARG A C 1
ATOM 808 O O . ARG A 1 109 ? -4.628 -5.491 8.501 1.00 92.94 109 ARG A O 1
ATOM 815 N N . SER A 1 110 ? -2.944 -5.527 7.011 1.00 94.06 110 SER A N 1
ATOM 816 C CA . SER A 1 110 ? -1.905 -5.887 7.983 1.00 94.06 110 SER A CA 1
ATOM 817 C C . SER A 1 110 ? -1.731 -4.826 9.079 1.00 94.06 110 SER A C 1
ATOM 819 O O . SER A 1 110 ? -1.602 -5.171 10.258 1.00 94.06 110 SER A O 1
ATOM 821 N N . ILE A 1 111 ? -1.790 -3.540 8.715 1.00 95.25 111 ILE A N 1
ATOM 822 C CA . ILE A 1 111 ? -1.681 -2.413 9.648 1.00 95.25 111 ILE A CA 1
ATOM 823 C C . ILE A 1 111 ? -2.865 -2.426 10.617 1.00 95.25 111 ILE A C 1
ATOM 825 O O . ILE A 1 111 ? -2.661 -2.367 11.831 1.00 95.25 111 ILE A O 1
ATOM 829 N N . ILE A 1 11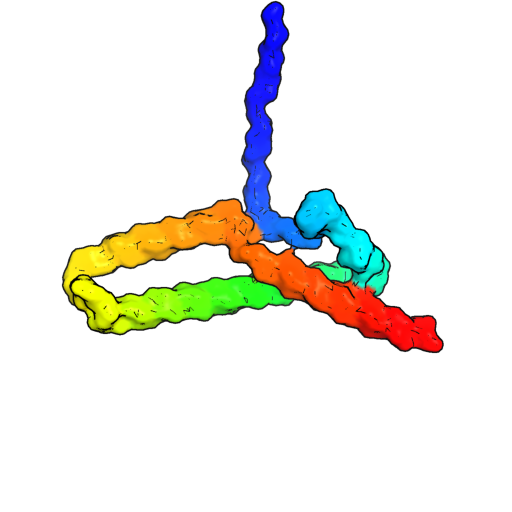2 ? -4.089 -2.566 10.100 1.00 95.44 112 ILE A N 1
ATOM 830 C CA . ILE A 1 112 ? -5.306 -2.625 10.919 1.00 95.44 112 ILE A CA 1
ATOM 831 C C . ILE A 1 112 ? -5.261 -3.805 11.890 1.00 95.44 112 ILE A C 1
ATOM 833 O O . ILE A 1 112 ? -5.535 -3.625 13.074 1.00 95.44 112 ILE A O 1
ATOM 837 N N . MET A 1 113 ? -4.861 -4.996 11.436 1.00 94.25 113 MET A N 1
ATOM 838 C CA . MET A 1 113 ? -4.762 -6.169 12.314 1.00 94.25 113 MET A CA 1
ATOM 839 C C . MET A 1 113 ? -3.749 -5.968 13.440 1.00 94.25 113 MET A C 1
ATOM 841 O O . MET A 1 113 ? -4.032 -6.303 14.592 1.00 94.25 113 MET A O 1
ATOM 845 N N . LYS A 1 114 ? -2.583 -5.385 13.133 1.00 94.94 114 LYS A N 1
ATOM 846 C CA . LYS A 1 114 ? -1.571 -5.057 14.146 1.00 94.94 114 LYS A CA 1
ATOM 847 C C . LYS A 1 114 ? -2.118 -4.062 15.168 1.00 94.94 114 LYS A C 1
ATOM 849 O O . LYS A 1 114 ? -2.012 -4.305 16.365 1.00 94.94 114 LYS A O 1
ATOM 854 N N . GLN A 1 115 ? -2.751 -2.984 14.713 1.00 92.50 115 GLN A N 1
ATOM 855 C CA . GLN A 1 115 ? -3.304 -1.955 15.597 1.00 92.50 115 GLN A CA 1
ATOM 856 C C . GLN A 1 115 ? -4.470 -2.462 16.450 1.00 92.50 115 GLN A C 1
ATOM 858 O O . GLN A 1 115 ? -4.559 -2.118 17.627 1.00 92.50 115 GLN A O 1
ATOM 863 N N . ALA A 1 116 ? -5.345 -3.298 15.888 1.00 90.88 116 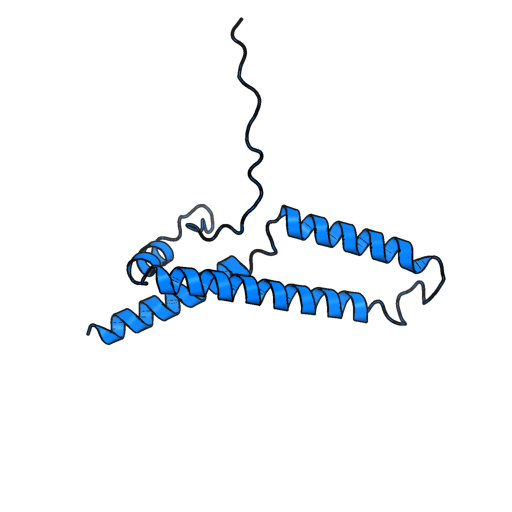ALA A N 1
ATOM 864 C CA . ALA A 1 116 ? -6.435 -3.927 16.627 1.00 90.88 116 ALA A CA 1
ATOM 865 C C . ALA A 1 116 ? -5.904 -4.861 17.727 1.00 90.88 116 ALA A C 1
ATOM 867 O O . ALA A 1 116 ? -6.444 -4.877 18.833 1.00 90.88 116 ALA A O 1
ATOM 868 N N . LYS A 1 117 ? -4.819 -5.602 17.451 1.00 90.75 117 LYS A N 1
ATOM 869 C CA . LYS A 1 117 ? -4.145 -6.446 18.448 1.00 90.75 117 LYS A CA 1
ATOM 870 C C . LYS A 1 117 ? -3.505 -5.611 19.560 1.00 90.75 117 LYS A C 1
ATOM 872 O O . LYS A 1 117 ? -3.677 -5.946 20.725 1.00 90.75 117 LYS A O 1
ATOM 877 N N . THR A 1 118 ? -2.818 -4.519 19.225 1.00 86.25 118 THR A N 1
ATOM 878 C CA . THR A 1 118 ? -2.201 -3.632 20.226 1.00 86.25 118 THR A CA 1
ATOM 879 C C . THR A 1 118 ? -3.240 -2.979 21.140 1.00 86.25 118 THR A C 1
ATOM 881 O O . THR A 1 118 ? -3.040 -2.934 22.349 1.00 86.25 118 THR A O 1
ATOM 884 N N . GLN A 1 119 ? -4.377 -2.527 20.602 1.00 75.19 119 GLN A N 1
ATOM 885 C CA . GLN A 1 119 ? -5.450 -1.939 21.417 1.00 75.19 119 GLN A CA 1
ATOM 886 C C . GLN A 1 119 ? -6.122 -2.952 22.353 1.00 75.19 119 GLN A C 1
ATOM 888 O O . GLN A 1 119 ? -6.488 -2.600 23.472 1.00 75.19 119 GLN A O 1
ATOM 893 N N . ALA A 1 120 ? -6.231 -4.217 21.938 1.00 68.19 120 ALA A N 1
ATOM 894 C CA . ALA A 1 120 ? -6.758 -5.273 22.798 1.00 68.19 120 ALA A CA 1
ATOM 895 C C . ALA A 1 120 ? -5.891 -5.509 24.050 1.00 68.19 120 ALA A C 1
ATOM 897 O O . ALA A 1 120 ? -6.440 -5.801 25.103 1.00 68.19 120 ALA A O 1
ATOM 898 N N . ILE A 1 121 ? -4.567 -5.339 23.947 1.00 67.12 121 ILE A N 1
ATOM 899 C CA . ILE A 1 121 ? -3.616 -5.525 25.061 1.00 67.12 121 ILE A CA 1
ATOM 900 C C . ILE A 1 121 ? -3.618 -4.317 26.017 1.00 67.12 121 ILE A C 1
ATOM 902 O O . ILE A 1 121 ? -3.321 -4.461 27.193 1.00 67.12 121 ILE A O 1
ATOM 906 N N . ALA A 1 122 ? -3.957 -3.119 25.533 1.00 60.19 122 ALA A N 1
ATOM 907 C CA . ALA A 1 122 ? -3.985 -1.901 26.351 1.00 60.19 122 ALA A CA 1
ATOM 908 C C . ALA A 1 122 ? -5.258 -1.751 27.209 1.00 60.19 122 ALA A C 1
ATOM 910 O O . ALA A 1 122 ? -5.317 -0.868 28.060 1.00 60.19 122 ALA A O 1
ATOM 911 N N . THR A 1 123 ? -6.281 -2.575 26.959 1.00 58.06 123 THR A N 1
ATOM 912 C CA . THR A 1 123 ? -7.582 -2.524 27.657 1.00 58.06 123 THR A CA 1
ATOM 913 C C . THR A 1 123 ? -7.776 -3.708 28.622 1.00 58.06 123 THR A C 1
ATOM 915 O O . THR A 1 123 ? -8.856 -3.867 29.187 1.00 58.06 123 THR A O 1
ATOM 918 N N . SER A 1 124 ? -6.749 -4.547 28.787 1.00 49.38 124 SER A N 1
ATOM 919 C CA . SER A 1 124 ? -6.674 -5.680 29.723 1.00 49.38 124 SER A CA 1
ATOM 920 C C . SER A 1 124 ? -5.682 -5.384 30.835 1.00 49.38 124 SER A C 1
ATOM 922 O O . SER A 1 124 ? -6.008 -5.681 32.001 1.00 49.38 124 SER A O 1
#